Protein AF-A0A2E7EIB1-F1 (afdb_monomer)

Radius of gyration: 12.77 Å; Cα contacts (8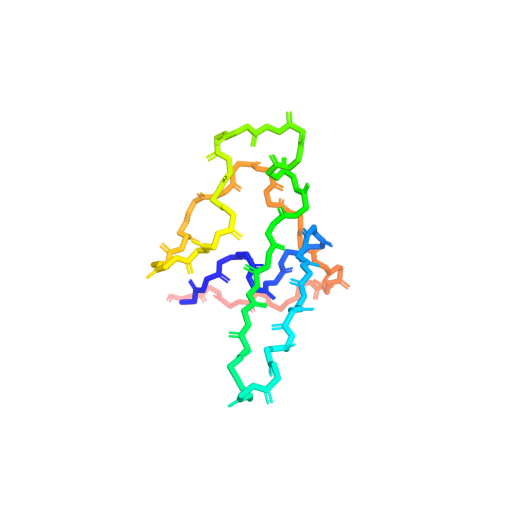 Å, |Δi|>4): 74; chains: 1; bounding box: 35×28×25 Å

Mean predicted aligned error: 9.61 Å

Solvent-accessible surface area (backbone atoms only — not comparable to full-atom values): 3908 Å² total; per-residue (Å²): 122,43,54,63,80,51,24,60,54,44,40,83,43,75,43,97,88,70,51,78,43,56,31,40,57,56,28,80,82,36,80,87,43,55,60,63,69,88,59,72,44,84,76,60,96,83,65,41,71,54,88,66,82,84,81,84,81,90,131

pLDDT: mean 71.19, std 13.22, range [37.56, 86.19]

Foldseek 3Di:
DALLVQAPQWDWDQDPVRDTFIARNCCVVPVVDDRTCPDRPVDDPPGDGPDDPDDDDDD

Structure (mmCIF, N/CA/C/O backbone):
data_AF-A0A2E7EIB1-F1
#
_entry.id   AF-A0A2E7EIB1-F1
#
loop_
_atom_site.group_PDB
_atom_site.id
_atom_site.type_symbol
_atom_site.label_atom_id
_atom_site.label_alt_id
_atom_site.label_comp_id
_atom_site.label_asym_id
_atom_site.label_entity_id
_atom_site.label_seq_id
_atom_site.pdbx_PDB_ins_code
_atom_site.Cartn_x
_atom_site.Cartn_y
_atom_site.Cartn_z
_atom_site.occupancy
_atom_site.B_iso_or_equiv
_atom_site.auth_seq_id
_atom_site.auth_comp_id
_atom_site.auth_asym_id
_atom_site.auth_atom_id
_atom_site.pdbx_PDB_model_num
ATOM 1 N N . MET A 1 1 ? -2.160 -14.186 -4.397 1.00 54.81 1 MET A N 1
ATOM 2 C CA . MET A 1 1 ? -2.324 -12.727 -4.599 1.00 54.81 1 MET A CA 1
ATOM 3 C C . MET A 1 1 ? -2.089 -11.991 -3.278 1.00 54.81 1 MET A C 1
ATOM 5 O O . MET A 1 1 ? -2.424 -12.545 -2.241 1.00 54.81 1 MET A O 1
ATOM 9 N N . ASN A 1 2 ? -1.515 -10.782 -3.280 1.00 65.25 2 ASN A N 1
ATOM 10 C CA . ASN A 1 2 ? -1.472 -9.907 -2.095 1.00 65.25 2 ASN A CA 1
ATOM 11 C C . ASN A 1 2 ? -2.696 -8.978 -2.112 1.00 65.25 2 ASN A C 1
ATOM 13 O O . ASN A 1 2 ? -2.809 -8.196 -3.051 1.00 65.25 2 ASN A O 1
ATOM 17 N N . LEU A 1 3 ? -3.551 -8.990 -1.080 1.00 72.69 3 LEU A N 1
ATOM 18 C CA . LEU A 1 3 ? -4.697 -8.060 -0.986 1.00 72.69 3 LEU A CA 1
ATOM 19 C C . LEU A 1 3 ? -4.246 -6.594 -1.047 1.00 72.69 3 LEU A C 1
ATOM 21 O O . LEU A 1 3 ? -4.841 -5.762 -1.723 1.00 72.69 3 LEU A O 1
ATOM 25 N N . CYS A 1 4 ? -3.114 -6.284 -0.416 1.00 73.69 4 CYS A N 1
ATOM 26 C CA . CYS A 1 4 ? -2.532 -4.942 -0.412 1.00 73.69 4 CYS A CA 1
ATOM 27 C C . CYS A 1 4 ? -2.173 -4.402 -1.810 1.00 73.69 4 CYS A C 1
ATOM 29 O O . CYS A 1 4 ? -1.996 -3.196 -1.949 1.00 73.69 4 CYS A O 1
ATOM 31 N N . ASP A 1 5 ? -2.071 -5.255 -2.836 1.00 75.25 5 ASP A N 1
ATOM 32 C CA . ASP A 1 5 ? -1.804 -4.826 -4.216 1.00 75.25 5 ASP A CA 1
ATOM 33 C C . ASP A 1 5 ? -3.056 -4.271 -4.917 1.00 75.25 5 ASP A C 1
ATOM 35 O O . ASP A 1 5 ? -2.945 -3.500 -5.863 1.00 75.25 5 ASP A O 1
ATOM 39 N N . ARG A 1 6 ? -4.247 -4.623 -4.419 1.00 78.06 6 ARG A N 1
ATOM 40 C CA . ARG A 1 6 ? -5.559 -4.165 -4.914 1.00 78.06 6 ARG A CA 1
ATOM 41 C C . ARG A 1 6 ? -6.230 -3.164 -3.969 1.00 78.06 6 ARG A C 1
ATOM 43 O O . ARG 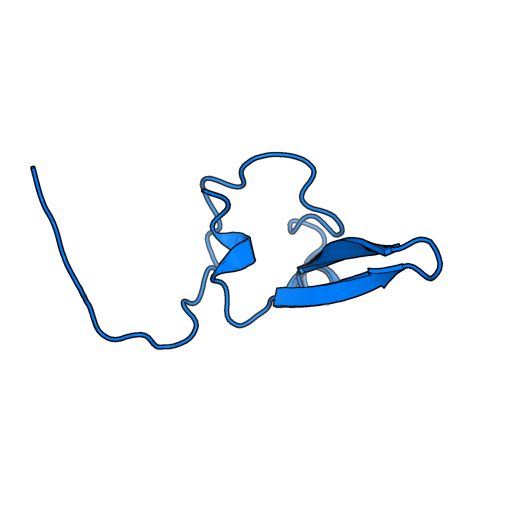A 1 6 ? -7.326 -2.688 -4.230 1.00 78.06 6 ARG A O 1
ATOM 50 N N . CYS A 1 7 ? -5.565 -2.845 -2.860 1.00 81.25 7 CYS A N 1
ATOM 51 C CA . CYS A 1 7 ? -6.097 -1.961 -1.834 1.00 81.25 7 CYS A CA 1
ATOM 52 C C . CYS A 1 7 ? -6.023 -0.494 -2.274 1.00 81.25 7 CYS A C 1
ATOM 54 O O . CYS A 1 7 ? -5.013 -0.065 -2.833 1.00 81.25 7 CYS A O 1
ATOM 56 N N . ASN A 1 8 ? -7.045 0.290 -1.954 1.00 85.31 8 ASN A N 1
ATOM 57 C CA . ASN A 1 8 ? -7.119 1.729 -2.198 1.00 85.31 8 ASN A CA 1
ATOM 58 C C . ASN A 1 8 ? -6.077 2.508 -1.361 1.00 85.31 8 ASN A C 1
ATOM 60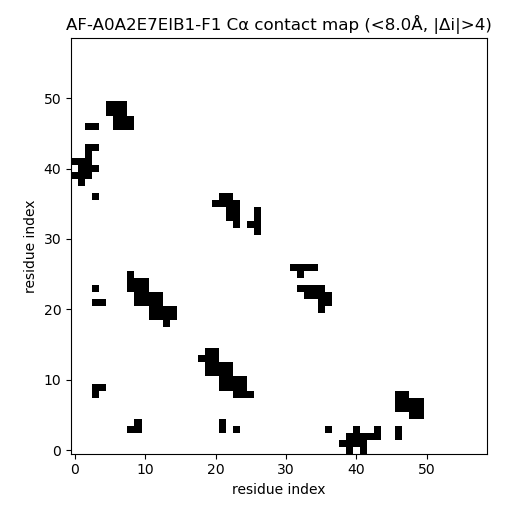 O O . ASN A 1 8 ? -5.528 3.524 -1.772 1.00 85.31 8 ASN A O 1
ATOM 64 N N . TYR A 1 9 ? -5.688 1.970 -0.200 1.00 84.19 9 TYR A N 1
ATOM 65 C CA . TYR A 1 9 ? -4.666 2.570 0.668 1.00 84.19 9 TYR A CA 1
ATOM 66 C C . TYR A 1 9 ? -3.220 2.222 0.282 1.00 84.19 9 TYR A C 1
ATOM 68 O O . TYR A 1 9 ? -2.301 2.404 1.090 1.00 84.19 9 TYR A O 1
ATOM 76 N N . ARG A 1 10 ? -2.986 1.686 -0.919 1.00 84.38 10 ARG A N 1
ATOM 77 C CA . ARG A 1 10 ? -1.648 1.309 -1.384 1.00 84.38 10 ARG A CA 1
ATOM 78 C C . ARG A 1 10 ? -0.929 2.493 -2.022 1.00 84.38 10 ARG A C 1
ATOM 80 O O . ARG A 1 10 ? -1.528 3.328 -2.688 1.00 84.38 10 ARG A O 1
ATOM 87 N N . ARG A 1 11 ? 0.394 2.529 -1.892 1.00 85.00 11 ARG A N 1
ATOM 88 C CA . ARG A 1 11 ? 1.257 3.461 -2.620 1.00 85.00 11 ARG A CA 1
ATOM 89 C C . ARG A 1 11 ? 2.422 2.710 -3.238 1.00 85.00 11 ARG A C 1
ATOM 91 O O . ARG A 1 11 ? 3.250 2.151 -2.522 1.00 85.00 11 ARG A O 1
ATOM 98 N N . ALA A 1 12 ? 2.491 2.708 -4.564 1.00 82.94 12 ALA A N 1
ATOM 99 C CA . ALA A 1 12 ? 3.636 2.168 -5.278 1.00 82.94 12 ALA A CA 1
ATOM 100 C C . ALA A 1 12 ? 4.830 3.122 -5.140 1.00 82.94 12 ALA A C 1
ATOM 102 O O . ALA A 1 12 ? 4.718 4.325 -5.371 1.00 82.94 12 ALA A O 1
ATOM 103 N N . ILE A 1 13 ? 5.971 2.574 -4.745 1.00 86.00 13 ILE A N 1
ATOM 104 C CA . ILE A 1 13 ? 7.247 3.266 -4.634 1.00 86.00 13 ILE A CA 1
ATOM 105 C C . ILE A 1 13 ? 8.209 2.560 -5.577 1.00 86.00 13 ILE A C 1
ATOM 107 O O . ILE A 1 13 ? 8.460 1.363 -5.440 1.00 86.00 13 ILE A O 1
ATOM 111 N N . ILE A 1 14 ? 8.739 3.310 -6.533 1.00 85.25 14 ILE A N 1
ATOM 112 C CA . ILE A 1 14 ? 9.781 2.841 -7.438 1.00 85.25 14 ILE A CA 1
ATOM 113 C C . ILE A 1 14 ? 11.104 3.288 -6.827 1.00 85.25 14 ILE A C 1
ATOM 115 O O . ILE A 1 14 ? 11.320 4.474 -6.586 1.00 85.25 14 ILE A O 1
ATOM 119 N N . SER A 1 15 ? 11.963 2.331 -6.498 1.00 82.25 15 SER A N 1
ATOM 120 C CA . SER A 1 15 ? 13.317 2.626 -6.048 1.00 82.25 15 SER A CA 1
ATOM 121 C C . SER A 1 15 ? 14.173 3.047 -7.240 1.00 82.25 15 SER A C 1
ATOM 123 O O . SER A 1 15 ? 13.948 2.579 -8.354 1.00 82.25 15 SER A O 1
ATOM 125 N N . GLY A 1 16 ? 15.178 3.895 -7.011 1.00 82.12 16 GLY A N 1
ATOM 126 C CA . GLY A 1 16 ? 16.080 4.371 -8.070 1.00 82.12 16 GLY A CA 1
ATOM 127 C C . GLY A 1 16 ? 16.838 3.252 -8.799 1.00 82.12 16 GLY A C 1
ATOM 128 O O . GLY A 1 16 ? 17.294 3.451 -9.916 1.00 82.12 16 GLY A O 1
ATOM 129 N N . THR A 1 17 ? 16.921 2.058 -8.205 1.00 86.19 17 THR A N 1
ATOM 130 C CA . THR A 1 17 ? 17.479 0.829 -8.797 1.00 86.19 17 THR A CA 1
ATOM 131 C C . THR A 1 17 ? 16.453 -0.034 -9.548 1.00 86.19 17 THR A C 1
ATOM 133 O O . THR A 1 17 ? 16.774 -1.145 -9.955 1.00 86.19 17 THR A O 1
ATOM 136 N N . GLY A 1 18 ? 15.212 0.434 -9.725 1.00 85.81 18 GLY A N 1
ATOM 137 C CA . GLY A 1 18 ? 14.150 -0.270 -10.461 1.00 85.81 18 GLY A CA 1
ATOM 138 C C . GLY A 1 18 ? 13.294 -1.225 -9.620 1.00 85.81 18 GLY A C 1
ATOM 139 O O . GLY A 1 18 ? 12.354 -1.830 -10.130 1.00 85.81 18 GLY A O 1
ATOM 140 N N . GLY A 1 19 ? 13.565 -1.353 -8.318 1.00 82.88 19 GLY A N 1
ATOM 141 C CA . GLY A 1 19 ? 12.734 -2.160 -7.423 1.00 82.88 19 GLY A CA 1
ATOM 142 C C . GLY A 1 19 ? 11.364 -1.518 -7.187 1.00 82.88 19 GLY A C 1
ATOM 143 O O . GLY A 1 19 ? 11.292 -0.383 -6.716 1.00 82.88 19 GLY A O 1
ATOM 144 N N . ARG A 1 20 ? 10.275 -2.240 -7.472 1.00 81.44 20 ARG A N 1
ATOM 145 C CA . ARG A 1 20 ? 8.906 -1.807 -7.155 1.00 81.44 20 ARG A CA 1
ATOM 146 C C . ARG A 1 20 ? 8.506 -2.303 -5.769 1.00 81.44 20 ARG A C 1
ATOM 148 O O . ARG A 1 20 ? 8.521 -3.500 -5.498 1.00 81.44 20 ARG A O 1
ATOM 155 N N . PHE A 1 21 ? 8.088 -1.380 -4.914 1.00 80.81 21 PHE A N 1
ATOM 156 C CA . PHE A 1 21 ? 7.617 -1.653 -3.561 1.00 80.81 21 PHE A CA 1
ATOM 157 C C . PHE A 1 21 ? 6.205 -1.109 -3.384 1.00 80.81 21 PHE A C 1
ATOM 159 O O . PHE A 1 21 ? 5.877 -0.047 -3.903 1.00 80.81 21 PHE A O 1
ATOM 166 N N . VAL A 1 22 ? 5.368 -1.815 -2.628 1.00 78.19 22 VAL A N 1
ATOM 167 C CA . VAL A 1 22 ? 4.034 -1.335 -2.255 1.00 78.19 22 VAL A CA 1
ATOM 168 C C . VAL A 1 22 ? 4.040 -0.981 -0.774 1.00 78.19 22 VAL A C 1
ATOM 170 O O . VAL A 1 22 ? 4.354 -1.813 0.079 1.00 78.19 22 VAL A O 1
ATOM 173 N N . LEU A 1 23 ? 3.723 0.278 -0.485 1.00 80.62 23 LEU A N 1
ATOM 174 C CA . LEU A 1 23 ? 3.597 0.836 0.852 1.00 80.62 23 LEU A CA 1
ATOM 175 C C . LEU A 1 23 ? 2.118 0.901 1.239 1.00 80.62 23 LEU A C 1
ATOM 177 O O . LEU A 1 23 ? 1.315 1.472 0.506 1.00 80.62 23 LEU A O 1
ATOM 181 N N . CYS A 1 24 ? 1.763 0.389 2.416 1.00 81.00 24 CYS A N 1
ATOM 182 C CA . CYS A 1 24 ? 0.438 0.616 2.989 1.00 81.00 24 CYS A CA 1
ATOM 183 C C . CYS A 1 24 ? 0.393 1.985 3.682 1.00 81.00 24 CYS A C 1
ATOM 185 O O . CYS A 1 24 ? 1.124 2.222 4.646 1.00 81.00 24 CYS A O 1
ATOM 187 N N . LEU A 1 25 ? -0.471 2.888 3.216 1.00 83.25 25 LEU A N 1
ATOM 188 C CA . LEU A 1 25 ? -0.643 4.219 3.804 1.00 83.25 25 LEU A CA 1
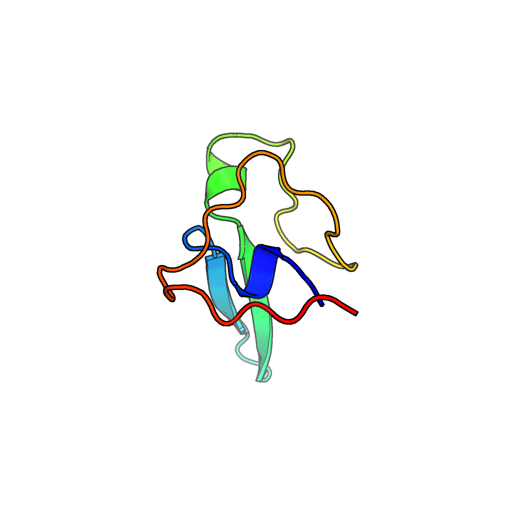ATOM 189 C C . LEU A 1 25 ? -1.225 4.152 5.223 1.00 83.25 25 LEU A C 1
ATOM 191 O O . LEU A 1 25 ? -0.888 5.000 6.053 1.00 83.25 25 LEU A O 1
ATOM 195 N N . LEU A 1 26 ? -2.006 3.109 5.540 1.00 79.88 26 LEU A N 1
ATOM 196 C CA . LEU A 1 26 ? -2.546 2.882 6.884 1.00 79.88 26 LEU A CA 1
ATOM 197 C C . LEU A 1 26 ? -1.459 2.592 7.922 1.00 79.88 26 LEU A C 1
ATOM 199 O O . LEU A 1 26 ? -1.670 2.882 9.093 1.00 79.88 26 LEU A O 1
ATOM 203 N N . ARG A 1 27 ? -0.258 2.139 7.523 1.00 81.50 27 ARG A N 1
ATOM 204 C CA . ARG A 1 27 ? 0.883 1.990 8.450 1.00 81.50 27 ARG A CA 1
ATOM 205 C C . ARG A 1 27 ? 1.249 3.306 9.142 1.00 81.50 27 ARG A C 1
ATOM 207 O O . ARG A 1 27 ? 1.769 3.288 10.252 1.00 81.50 27 ARG A O 1
ATOM 214 N N . GLN A 1 28 ? 0.985 4.453 8.520 1.00 78.50 28 GLN A N 1
ATOM 215 C CA . GLN A 1 28 ? 1.233 5.740 9.177 1.00 78.50 28 GLN A CA 1
ATOM 216 C C . GLN A 1 28 ? 0.272 5.999 10.343 1.00 78.50 28 GLN A C 1
ATOM 218 O O . GLN A 1 28 ? 0.658 6.660 11.300 1.00 78.50 28 GLN A O 1
ATOM 223 N N . LYS A 1 29 ? -0.951 5.461 10.272 1.00 81.88 29 LYS A N 1
ATOM 224 C CA . LYS A 1 29 ? -1.963 5.580 11.327 1.00 81.88 29 LYS A CA 1
ATOM 225 C C . LYS A 1 29 ? -1.859 4.448 12.346 1.00 81.88 29 LYS A C 1
ATOM 227 O O . LYS A 1 29 ? -1.986 4.684 13.539 1.00 81.88 29 LYS A O 1
ATOM 232 N N . ASP A 1 30 ? -1.570 3.237 11.881 1.00 75.81 30 ASP A N 1
ATOM 233 C CA . ASP A 1 30 ? -1.609 2.029 12.692 1.00 75.81 30 ASP A CA 1
ATOM 234 C C . ASP A 1 30 ? -0.380 1.152 12.424 1.00 75.81 30 ASP A C 1
ATOM 236 O O . ASP A 1 30 ? -0.154 0.634 11.327 1.00 75.81 30 ASP A O 1
ATOM 240 N N . LYS A 1 31 ? 0.454 0.948 13.447 1.00 73.38 31 LYS A N 1
ATOM 241 C CA . LYS A 1 31 ? 1.705 0.180 13.303 1.00 73.38 31 LYS A CA 1
ATOM 242 C C . LYS A 1 31 ? 1.474 -1.311 13.023 1.00 73.38 31 LYS A C 1
ATOM 244 O O . LYS A 1 31 ? 2.426 -1.994 12.645 1.00 73.38 31 LYS A O 1
ATOM 249 N N . ARG A 1 32 ? 0.230 -1.782 13.175 1.00 74.81 32 ARG A N 1
ATOM 250 C CA . ARG A 1 32 ? -0.226 -3.143 12.857 1.00 74.81 32 ARG A CA 1
ATOM 251 C C . ARG A 1 32 ? -0.096 -3.476 11.365 1.00 74.81 32 ARG A C 1
ATOM 253 O O . ARG A 1 32 ? 0.169 -4.624 11.026 1.00 74.81 32 ARG A O 1
ATOM 260 N N . PHE A 1 33 ? -0.189 -2.485 10.473 1.00 71.50 33 PHE A N 1
ATOM 261 C CA . PHE A 1 33 ? 0.001 -2.697 9.033 1.00 71.50 33 PHE A CA 1
ATOM 262 C C . PHE A 1 33 ? 1.482 -2.828 8.673 1.00 71.50 33 PHE A C 1
ATOM 264 O O . PHE A 1 33 ? 2.329 -2.125 9.211 1.00 71.50 33 PHE A O 1
ATOM 271 N N . LEU A 1 34 ? 1.859 -3.686 7.727 1.00 67.25 34 LEU A N 1
ATOM 272 C CA . LEU A 1 34 ? 3.262 -3.802 7.311 1.00 67.25 34 LEU A CA 1
ATOM 273 C C . LEU A 1 34 ? 3.659 -2.650 6.370 1.00 67.25 34 LEU A C 1
ATOM 275 O O . LEU A 1 34 ? 2.993 -2.392 5.374 1.00 67.25 34 LEU A O 1
ATOM 279 N N . LYS A 1 35 ? 4.777 -1.968 6.672 1.00 66.56 35 LYS A N 1
ATOM 280 C CA . LYS A 1 35 ? 5.345 -0.900 5.821 1.00 66.56 35 LYS A CA 1
ATOM 281 C C . LYS A 1 35 ? 5.747 -1.442 4.448 1.00 66.56 35 LYS A C 1
ATOM 283 O O . LYS A 1 35 ? 5.521 -0.792 3.439 1.00 66.56 35 LYS A O 1
ATOM 288 N N . TYR A 1 36 ? 6.322 -2.641 4.439 1.00 66.38 36 TYR A N 1
ATOM 289 C CA . TYR A 1 36 ? 6.678 -3.380 3.237 1.00 66.38 36 TYR A CA 1
ATOM 290 C C . TYR A 1 36 ? 6.126 -4.792 3.398 1.00 66.38 36 TYR A C 1
ATOM 292 O O . TYR A 1 36 ? 6.616 -5.557 4.233 1.00 66.38 36 TYR A O 1
ATOM 300 N N . ALA A 1 37 ? 5.077 -5.124 2.650 1.00 60.19 37 ALA A N 1
ATOM 301 C CA . ALA A 1 37 ? 4.515 -6.467 2.657 1.00 60.19 37 ALA A CA 1
ATOM 302 C C . ALA A 1 37 ? 5.503 -7.419 1.961 1.00 60.19 37 ALA A C 1
ATOM 304 O O . ALA A 1 37 ? 5.585 -7.465 0.740 1.00 60.19 37 ALA A O 1
ATOM 305 N N . ARG A 1 38 ? 6.314 -8.145 2.742 1.00 63.12 38 ARG A N 1
ATOM 306 C CA . ARG A 1 38 ? 7.302 -9.116 2.226 1.00 63.12 38 ARG A CA 1
ATOM 307 C C . ARG A 1 38 ? 6.712 -10.514 1.965 1.00 63.12 38 ARG A C 1
ATOM 309 O O . ARG A 1 38 ? 7.438 -11.404 1.542 1.00 63.12 38 ARG A O 1
ATOM 316 N N . ARG A 1 39 ? 5.420 -10.727 2.234 1.00 55.69 39 ARG A N 1
ATOM 317 C CA . ARG A 1 39 ? 4.684 -11.992 2.043 1.00 55.69 39 ARG A CA 1
ATOM 318 C C . ARG A 1 39 ? 3.238 -11.716 1.619 1.00 55.69 39 ARG A C 1
ATOM 320 O O . ARG A 1 39 ? 2.768 -10.620 1.932 1.00 55.69 39 ARG A O 1
ATOM 327 N N . PRO A 1 40 ? 2.544 -12.694 0.989 1.00 55.53 40 PRO A N 1
ATOM 328 C CA . PRO A 1 40 ? 1.110 -12.625 0.721 1.00 55.53 40 PRO A CA 1
ATOM 329 C C . PRO A 1 40 ? 0.352 -12.233 1.990 1.00 55.53 40 PRO A C 1
ATOM 331 O O . PRO A 1 40 ? 0.206 -13.023 2.919 1.00 55.53 40 PRO A O 1
ATOM 334 N N . THR A 1 41 ? -0.093 -10.980 2.041 1.00 63.03 41 THR A N 1
ATOM 335 C CA . THR A 1 41 ? -1.027 -10.514 3.063 1.00 63.03 41 THR A CA 1
ATOM 336 C C . THR A 1 41 ? -2.394 -11.040 2.647 1.00 63.03 41 THR A C 1
ATOM 338 O O . THR A 1 41 ? -3.046 -10.456 1.783 1.00 63.03 41 THR A O 1
ATOM 341 N N . LEU A 1 42 ? -2.752 -12.207 3.186 1.00 61.34 42 LEU A N 1
ATOM 342 C CA . LEU A 1 42 ? -4.000 -12.920 2.887 1.00 61.34 42 LEU A CA 1
ATOM 343 C C . LEU A 1 42 ? -5.179 -12.416 3.724 1.00 61.34 42 LEU A C 1
ATOM 345 O O . LEU A 1 42 ? -6.316 -12.764 3.441 1.00 61.34 42 LEU A O 1
ATOM 349 N N . ASN A 1 43 ? -4.913 -11.607 4.752 1.00 62.12 43 ASN A N 1
ATOM 350 C CA . ASN A 1 43 ? -5.941 -11.065 5.624 1.00 62.12 43 ASN A CA 1
ATOM 351 C C . ASN A 1 43 ? -5.560 -9.636 6.032 1.00 62.12 43 ASN A C 1
ATOM 353 O O . ASN A 1 43 ? -4.516 -9.415 6.649 1.00 62.12 43 ASN A O 1
ATOM 357 N N . CYS A 1 44 ? -6.365 -8.662 5.617 1.00 73.12 44 CYS A N 1
ATOM 358 C CA . CYS A 1 44 ? -6.205 -7.252 5.949 1.00 73.12 44 CYS A CA 1
ATOM 359 C C . CYS A 1 44 ? -7.585 -6.731 6.347 1.00 73.12 44 CYS A C 1
ATOM 361 O O . CYS A 1 44 ? -8.430 -6.529 5.483 1.00 73.12 44 CYS A O 1
ATOM 363 N N . SER A 1 45 ? -7.813 -6.543 7.648 1.00 72.25 45 SER A N 1
ATOM 364 C CA . SER A 1 45 ? -9.124 -6.157 8.192 1.00 72.25 45 SER A CA 1
ATOM 365 C C . SER A 1 45 ? -9.628 -4.812 7.664 1.00 72.25 45 SER A C 1
ATOM 367 O O . SER A 1 45 ? -10.8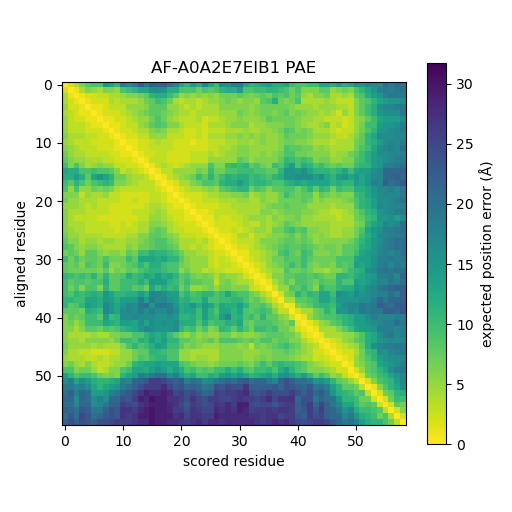28 -4.619 7.531 1.00 72.25 45 SER A O 1
ATOM 369 N N . ASP A 1 46 ? -8.709 -3.917 7.304 1.00 76.69 46 ASP A N 1
ATOM 370 C CA . ASP A 1 46 ? -8.996 -2.598 6.733 1.00 76.69 46 ASP A CA 1
ATOM 371 C C . ASP A 1 46 ? -8.720 -2.558 5.220 1.00 76.69 46 ASP A C 1
ATOM 373 O O . ASP A 1 46 ? -8.372 -1.520 4.650 1.00 76.69 46 ASP A O 1
ATOM 377 N N . PHE A 1 47 ? -8.794 -3.716 4.557 1.00 78.75 47 PHE A N 1
ATOM 378 C CA . PHE A 1 47 ? -8.747 -3.775 3.104 1.00 78.75 47 PHE A CA 1
ATOM 379 C C . PHE A 1 47 ? -9.954 -3.036 2.524 1.00 78.75 47 PHE A C 1
ATOM 381 O O . PHE A 1 47 ? -11.098 -3.299 2.882 1.00 78.75 47 PHE A O 1
ATOM 388 N N . GLN A 1 48 ? -9.672 -2.113 1.614 1.00 81.44 48 GLN A N 1
ATOM 389 C CA . GLN A 1 48 ? -10.666 -1.441 0.793 1.00 81.44 48 GLN A CA 1
ATOM 390 C C . GLN A 1 48 ? -10.251 -1.669 -0.644 1.00 81.44 48 GLN A C 1
ATOM 392 O O . GLN A 1 48 ? -9.156 -1.252 -1.026 1.00 81.44 48 GLN A O 1
ATOM 397 N N . GLU A 1 49 ? -11.077 -2.355 -1.419 1.00 79.00 49 GLU A N 1
ATOM 398 C CA . GLU A 1 49 ? -10.793 -2.553 -2.831 1.00 79.00 49 GLU A CA 1
ATOM 399 C C . GLU A 1 49 ? -10.851 -1.206 -3.564 1.00 79.00 49 GLU A C 1
ATOM 401 O O . GLU A 1 49 ? -11.710 -0.362 -3.304 1.00 79.00 49 GLU A O 1
ATOM 406 N N . GLU A 1 50 ? -9.878 -0.959 -4.439 1.00 73.38 50 GLU A N 1
ATOM 407 C CA . GLU A 1 50 ? -9.958 0.151 -5.386 1.00 73.38 50 GLU A CA 1
ATOM 408 C C . GLU A 1 50 ? -11.090 -0.165 -6.365 1.00 73.38 50 GLU A C 1
ATOM 410 O O . GLU A 1 50 ? -10.930 -1.047 -7.202 1.00 73.38 50 GLU A O 1
ATOM 415 N N . GLY A 1 51 ? -12.230 0.507 -6.167 1.00 64.44 51 GLY A N 1
ATOM 416 C CA . GLY A 1 51 ? -13.550 0.196 -6.718 1.00 64.44 51 GLY A CA 1
ATOM 417 C C . GLY A 1 51 ? -13.561 -0.364 -8.134 1.00 64.44 51 GLY A C 1
ATOM 418 O O . GLY A 1 51 ? -13.718 0.371 -9.106 1.00 64.44 51 GLY A O 1
ATOM 419 N N . HIS A 1 52 ? -13.473 -1.685 -8.214 1.00 48.00 52 HIS A N 1
ATOM 420 C CA . HIS A 1 52 ? -13.916 -2.442 -9.359 1.00 48.00 52 HIS A CA 1
ATOM 421 C C . HIS A 1 52 ? -15.124 -3.226 -8.872 1.00 48.00 52 HIS A C 1
ATOM 423 O O . HIS A 1 52 ? -14.998 -4.112 -8.033 1.00 48.00 52 HIS A O 1
ATOM 429 N N . GLU A 1 53 ? -16.290 -2.816 -9.351 1.00 50.19 53 GLU A N 1
ATOM 430 C CA . GLU A 1 53 ? -17.513 -3.602 -9.280 1.00 50.19 53 GLU A CA 1
ATOM 431 C C . GLU A 1 53 ? -17.192 -5.049 -9.706 1.00 50.19 53 GLU A C 1
ATOM 433 O O . GLU A 1 53 ? -16.402 -5.291 -10.627 1.00 50.19 53 GLU A O 1
ATOM 438 N N . GLU A 1 54 ? -17.726 -5.985 -8.932 1.00 51.53 54 GLU A N 1
ATOM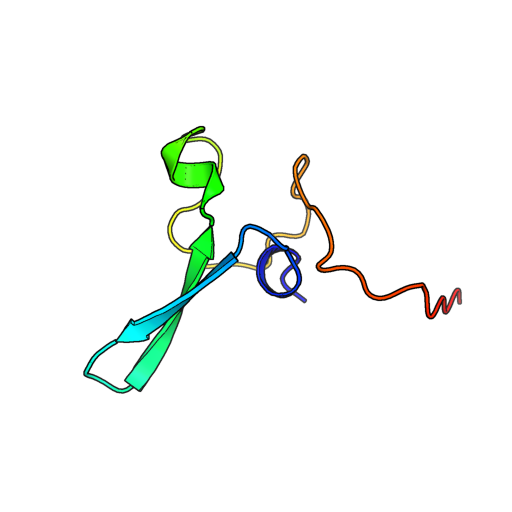 439 C CA . GLU A 1 54 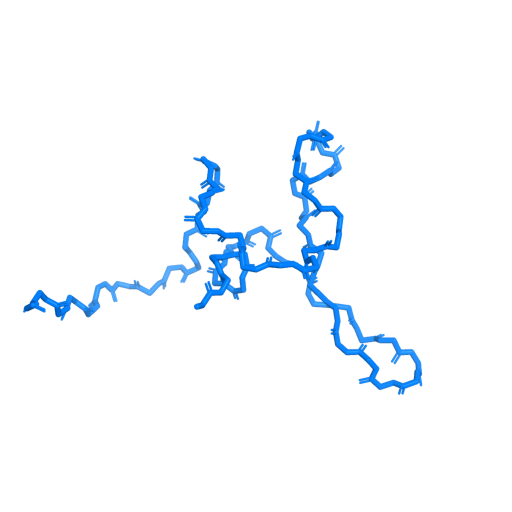? -17.672 -7.437 -9.072 1.00 51.53 54 GLU A CA 1
ATOM 440 C C . GLU A 1 54 ? -17.377 -8.021 -10.473 1.00 51.53 54 GLU A C 1
ATOM 442 O O . GLU A 1 54 ? -18.076 -7.787 -11.454 1.00 51.53 54 GLU A O 1
ATOM 447 N N . CYS A 1 55 ? -16.422 -8.950 -10.532 1.00 38.12 55 CYS A N 1
ATOM 448 C CA . CYS A 1 55 ? -16.610 -10.153 -11.338 1.00 38.12 55 CYS A CA 1
ATOM 449 C C . CYS A 1 55 ? -16.429 -11.322 -10.376 1.00 38.12 55 CYS A C 1
ATOM 451 O O . CYS A 1 55 ? -15.301 -11.692 -10.040 1.00 38.12 55 CYS A O 1
ATOM 453 N N . GLY A 1 56 ? -17.544 -11.807 -9.831 1.00 49.69 56 GLY A N 1
ATOM 454 C CA . GLY A 1 56 ? -17.543 -13.078 -9.130 1.00 49.69 56 GLY A CA 1
ATOM 455 C C . GLY A 1 56 ? -17.042 -14.179 -10.061 1.00 49.69 56 GLY A C 1
ATOM 456 O O . GLY A 1 56 ? -17.325 -14.160 -11.254 1.00 49.69 56 GLY A O 1
ATOM 457 N N . ASP A 1 57 ? -16.323 -15.137 -9.494 1.00 37.56 57 ASP A N 1
ATOM 458 C CA . ASP A 1 57 ? -16.427 -16.517 -9.944 1.00 37.56 57 ASP A CA 1
ATOM 459 C C . ASP A 1 57 ? -16.246 -17.402 -8.710 1.00 37.56 57 ASP A C 1
ATOM 461 O O . ASP A 1 57 ? -15.194 -17.444 -8.066 1.00 37.56 57 ASP A O 1
ATOM 465 N N . GLU A 1 58 ? -17.373 -17.981 -8.320 1.00 44.53 58 GLU A N 1
ATOM 466 C CA . GLU A 1 58 ? -17.505 -19.114 -7.426 1.00 44.53 58 GLU A CA 1
ATOM 467 C C . GLU A 1 58 ? -17.276 -20.380 -8.256 1.00 44.53 58 GLU A C 1
ATOM 469 O O . GLU A 1 58 ? -17.972 -20.570 -9.252 1.00 44.53 58 GLU A O 1
ATOM 474 N N . ALA A 1 59 ? -16.339 -21.235 -7.832 1.00 44.47 59 ALA A N 1
ATOM 475 C CA . ALA A 1 59 ? -16.377 -22.693 -8.011 1.00 44.47 59 ALA A CA 1
ATOM 476 C C . ALA A 1 59 ? -15.305 -23.372 -7.142 1.00 44.47 59 ALA A C 1
ATOM 478 O O . ALA A 1 59 ? -14.100 -23.081 -7.331 1.00 44.47 59 ALA A O 1
#

Secondary structure (DSSP, 8-state):
--GGGTBTTEEEEE-TTS-EEEEEGGGGT-TTS-SS--S-----TT--B-S--------

Sequence (59 aa):
MNLCDRCNYRRAIISGTGGRFVLCLLRQKDKRFLKYARRPTLNCSDFQEEGHEECGDEA

=== Feature glossary ===
Key to the feature types in this record:

Secondary structure (8-state, DSSP). Secondary structure is the local, repeating backbone conformation. DSSP classifies it into eight states by reading the hydrogen-bond netwo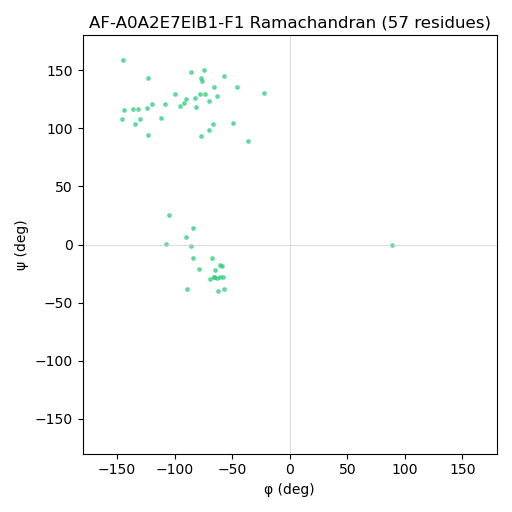rk: three helix types (H, G, I), two β types (E, B), two non-regular types (T, S), and unstructured coil (-).

Backbone torsions (φ/ψ). Backbone dihedral angles. Every residue except chain termini has a φ (preceding-C → N → Cα → C) and a ψ (N → Cα → C → next-N). They are reported in degrees following the IUPAC sign convention. Secondary structure is essentially a statement about which (φ, ψ) basin each residue occupies.

Predicted aligned error. Predicted Aligned Error (PAE) is an AlphaFold confidence matrix: entry (i, j) is the expected error in the position of residue j, in ångströms, when the prediction is superimposed on the true structure at residue i. Low PAE within a block of residues means that block is internally rigid and well-predicted; high PAE between two blocks means their relative placement is uncertain even if each block individually is confident.

B-factor. B-factor (Debye–Waller factor) reflects atomic displacement in the crystal lattice. It is an experimental observable (units Å²), not a prediction; low values mean the atom is pinned down, high values mean it moves or is heterogeneous across the crystal.

Secondary structure (3-state, P-SEA). Three-state secondary structure (P-SEA) collapses the eight DSSP classes into helix (a), strand (b), and coil (c). P-SEA assigns these from Cα geometry alone — distances and angles — without requiring backbone oxygens, so it works on any Cα trace.

Sequence. Primary structure: the covalent order of the twenty standard amino acids along the backbone. Two proteins with the same sequence will (almost always) fold to the same structure; two with 30% identity often share a fold but not the details.

pLDDT. pLDDT is the predicted lDDT-Cα score: AlphaFold's confidence that the local environment of each residue (all inter-atomic distances within 15 Å) is correctly placed. It is a per-residue number between 0 and 100, with higher meaning more reliable.

InterPro / GO / CATH / organism. Functional annotations link the protein to curated databases. InterPro entries identify conserved domains and families by matching the sequence against member-database signatures (Pfam, PROSITE, CDD, …). Gene Ontology (GO) terms describe molecular function, biological process, and cellular component in a controlled vocabulary. CATH places the structure in a hierarchical fold classification (Class/Architecture/Topology/Homologous-superfamily). The organism is the source species.

Contact-map, Ramachandran, and PAE plots. Three diagnostic plots accompany the record. The Cα contact map visualizes the tertiary structure as a 2D adjacency matrix (8 Å cutoff, sequence-local contacts suppressed). The Ramachandran plot shows the distribution of backbone (φ, ψ) torsions, with points in the α and β basins reflecting secondary structure content. The PAE plot shows AlphaFold's inter-residue confidence as a color matrix.

mmCIF coordinates. The mmCIF table is the protein's shape written out atom by atom. For each backbone N, Cα, C, and carbonyl O, it records an (x, y, z) coordinate triple in Å plus the residue type, chain letter, and residue number.

Radius of gyration, Cα contacts, bounding box. Three whole-structure scalars: the radius of gyration (RMS distance of Cα from centroid, in Å), the count of Cα–Cα contacts (pairs closer than 8 Å and separated by more than four residues in sequence — i.e. tertiary, not local, contacts), and the bounding-box dimensions. Together they distinguish compact globular folds from extended fibres or disordered chains.

Foldseek 3Di. T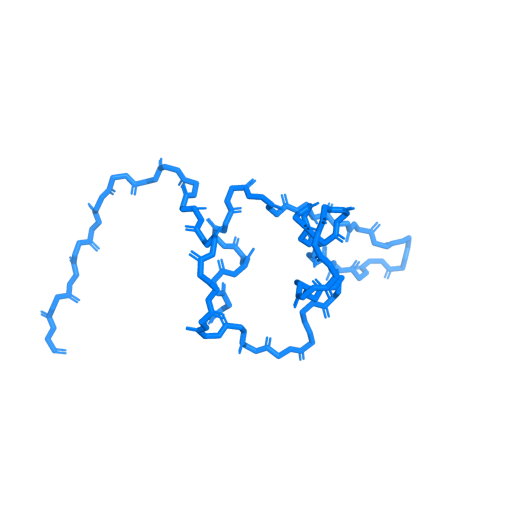he Foldseek 3Di string encodes local tertiary geometry as a 20-letter alphabet — one character per residue — derived from the relative positions of nearby Cα atoms. Unlike the amino-acid sequence, 3Di is a direct function of the 3D structure, so two proteins with the same fold have similar 3Di strings even at low sequence identity.

Rendered structure images. Six rendered views show the 3D structure from the faces of a cube — i.e. along ±x, ±y, ±z. Rendering representation is drawn randomly per protein from cartoon (secondary-structure ribbons), sticks (backbone bonds), or molecular surface; coloring is either N→C rainbow (blue at the N-terminus through red at the C-terminus) or one color per chain.

Nearest PDB structures. The Foldseek neighbor list gives the closest experimentally determined structures in the PDB, ranked by structural alignment. TM-score near 1 means near-identical fold; near 0.3 means only rough topology match. This is how one finds what a novel AlphaFold prediction most resembles in the solved-structure universe.

Solvent-accessible surface area. SASA measures how much of the protein is reachable by solvent. It is computed by rolling a water-sized probe over the atomic surface and summing the exposed area (Å²). Per-residue SASA distinguishes core (buried, low SASA) from surface (exposed, high SASA) residues; total SASA is a whole-molecule size measure.